Protein AF-A0A2K3K8M1-F1 (afdb_monomer_lite)

pLDDT: mean 77.51, std 11.85, range [38.28, 93.69]

Organism: Trifolium pratense (NCBI:txid57577)

Sequence (59 aa):
MDHDQEQKAWISWDNVCKSKEDGGLGVKNLELFNLALCAKWKWRCLVDSSASWEPLLRF

Radius of gyration: 19.92 Å; chains: 1; bounding box: 40×15×63 Å

Foldseek 3Di:
DDPPPPPPPDDDVVQQCDDVVVVHVVDHDVVVVVVVVLVVVVVCCVVPVPDPCNVV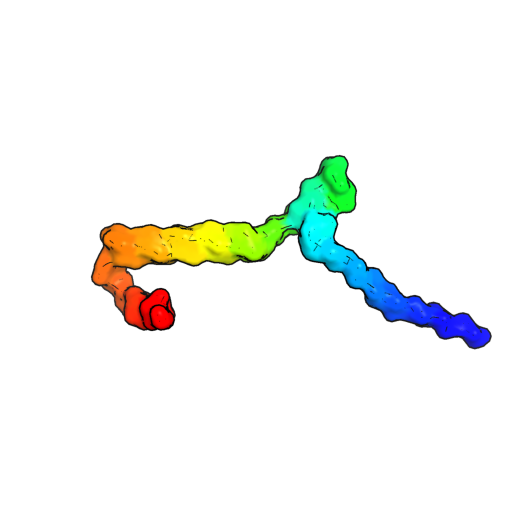NPD

Secondary structure (DSSP, 8-state):
------------HHHHHS-GGGTS-----HHHHHHHHHHHHHHHHHH-TT-TTHHHH--

Structure (mmCIF, N/CA/C/O backbone):
data_AF-A0A2K3K8M1-F1
#
_entry.id   AF-A0A2K3K8M1-F1
#
loop_
_atom_site.group_PDB
_atom_site.id
_atom_site.type_symbol
_atom_site.label_atom_id
_atom_site.label_alt_id
_atom_site.label_comp_id
_atom_site.label_asym_id
_atom_site.label_entity_id
_atom_site.label_seq_id
_atom_site.pdbx_PDB_ins_code
_atom_site.Cartn_x
_atom_site.Cartn_y
_atom_site.Cartn_z
_atom_site.occupancy
_atom_site.B_iso_or_equiv
_atom_site.auth_seq_id
_atom_site.auth_comp_id
_atom_site.auth_asym_id
_atom_site.auth_atom_id
_atom_site.pdbx_PDB_model_num
ATOM 1 N N . MET A 1 1 ? -8.395 4.748 45.212 1.00 38.28 1 MET A N 1
ATOM 2 C CA . MET A 1 1 ? -7.240 4.429 44.356 1.00 38.28 1 MET A CA 1
ATOM 3 C C . MET A 1 1 ? -7.819 3.692 43.169 1.00 38.28 1 MET A C 1
ATOM 5 O O . MET A 1 1 ? -8.001 2.488 43.255 1.00 38.28 1 MET A O 1
ATOM 9 N N . ASP A 1 2 ? -8.232 4.435 42.147 1.00 47.50 2 ASP A N 1
ATOM 10 C CA . ASP A 1 2 ? -8.653 3.854 40.874 1.00 47.50 2 ASP A CA 1
ATOM 11 C C . ASP A 1 2 ? -7.386 3.716 40.041 1.00 47.50 2 ASP A C 1
ATOM 13 O O . ASP A 1 2 ? -6.759 4.705 39.661 1.00 47.50 2 ASP A O 1
ATOM 17 N N . HIS A 1 3 ? -6.924 2.484 39.869 1.00 51.53 3 HIS A N 1
ATOM 18 C CA . HIS A 1 3 ? -5.997 2.194 38.793 1.00 51.53 3 HIS A CA 1
ATOM 19 C C . HIS A 1 3 ? -6.844 2.090 37.530 1.00 51.53 3 HIS A C 1
ATOM 21 O O . HIS A 1 3 ? -7.332 1.009 37.207 1.00 51.53 3 HIS A O 1
ATOM 27 N N . ASP A 1 4 ? -7.025 3.226 36.849 1.00 58.81 4 ASP A N 1
ATOM 28 C CA . ASP A 1 4 ? -7.407 3.276 35.440 1.00 58.81 4 ASP A CA 1
ATOM 29 C C . ASP A 1 4 ? -6.376 2.451 34.669 1.00 58.81 4 ASP A C 1
ATOM 31 O O . ASP A 1 4 ? -5.290 2.907 34.301 1.00 58.81 4 ASP A O 1
ATOM 35 N N . GLN A 1 5 ? -6.675 1.163 34.533 1.00 56.97 5 GLN A N 1
ATOM 36 C CA . GLN A 1 5 ? -5.885 0.228 33.769 1.00 56.97 5 GLN A CA 1
ATOM 37 C C . GLN A 1 5 ? -5.993 0.696 32.321 1.00 56.97 5 GLN A C 1
ATOM 39 O O . GLN A 1 5 ? -6.978 0.411 31.643 1.00 56.97 5 GLN A O 1
ATOM 44 N N . GLU A 1 6 ? -4.989 1.440 31.862 1.00 63.22 6 GLU A N 1
ATOM 45 C CA . GLU A 1 6 ? -4.824 1.865 30.476 1.00 63.22 6 GLU A CA 1
ATOM 46 C C . GLU A 1 6 ? -4.562 0.611 29.618 1.00 63.22 6 GLU A C 1
ATOM 48 O O . GLU A 1 6 ? -3.445 0.303 29.194 1.00 63.22 6 GLU A O 1
ATOM 53 N N . GLN A 1 7 ? -5.595 -0.216 29.439 1.00 58.84 7 GLN A N 1
ATOM 54 C CA . GLN A 1 7 ? -5.561 -1.348 28.536 1.00 58.84 7 GLN A CA 1
ATOM 55 C C . GLN A 1 7 ? -5.486 -0.766 27.135 1.00 58.84 7 GLN A C 1
ATOM 57 O O . GLN A 1 7 ? -6.474 -0.272 26.596 1.00 58.84 7 GLN A O 1
ATOM 62 N N . LYS A 1 8 ? -4.290 -0.823 26.543 1.00 65.06 8 LYS A N 1
ATOM 63 C CA . LYS A 1 8 ? -4.104 -0.594 25.112 1.00 65.06 8 LYS A CA 1
ATOM 64 C C . LYS A 1 8 ? -5.147 -1.411 24.359 1.00 65.06 8 LYS A C 1
ATOM 66 O O . LYS A 1 8 ? -5.065 -2.639 24.315 1.00 65.06 8 LYS A O 1
ATOM 71 N N . ALA A 1 9 ? -6.117 -0.718 23.776 1.00 67.81 9 ALA A N 1
ATOM 72 C CA . ALA A 1 9 ? -7.082 -1.313 22.877 1.00 67.81 9 ALA A CA 1
ATOM 73 C C . ALA A 1 9 ? -6.329 -1.740 21.611 1.00 67.81 9 ALA A C 1
ATOM 75 O O . ALA A 1 9 ? -6.068 -0.938 20.715 1.00 67.81 9 ALA A O 1
ATOM 76 N N . TRP A 1 10 ? -5.913 -3.004 21.569 1.00 73.75 10 TRP A N 1
ATOM 77 C CA . TRP A 1 10 ? -5.379 -3.614 20.362 1.00 73.75 10 TRP A CA 1
ATOM 78 C C . TRP A 1 10 ? -6.517 -3.732 19.361 1.00 73.75 10 TRP A C 1
ATOM 80 O O . TRP A 1 10 ? -7.400 -4.575 19.497 1.00 73.75 10 TRP A O 1
ATOM 90 N N . ILE A 1 11 ? -6.508 -2.858 18.363 1.00 78.12 11 ILE A N 1
ATOM 91 C CA . ILE A 1 11 ? -7.451 -2.925 17.259 1.00 78.12 11 ILE A CA 1
ATOM 92 C C . ILE A 1 11 ? -6.761 -3.618 16.082 1.00 78.12 11 ILE A C 1
ATOM 94 O O . ILE A 1 11 ? -5.598 -3.346 15.778 1.00 78.12 11 ILE A O 1
ATOM 98 N N . SER A 1 12 ? -7.462 -4.549 15.433 1.00 80.94 12 SER A N 1
ATOM 99 C CA . SER A 1 12 ? -6.941 -5.193 14.225 1.00 80.94 12 SER A CA 1
ATOM 100 C C . SER A 1 12 ? -6.727 -4.148 13.130 1.00 80.94 12 SER A C 1
ATOM 102 O O . SER A 1 12 ? -7.625 -3.347 12.862 1.00 80.94 12 SER A O 1
ATOM 104 N N . TRP A 1 13 ? -5.573 -4.191 12.460 1.00 80.75 13 TRP A N 1
ATOM 105 C CA . TRP A 1 13 ? -5.281 -3.343 11.299 1.00 80.75 13 TRP A CA 1
ATOM 106 C C . TRP A 1 13 ? -6.314 -3.498 10.182 1.00 80.75 13 TRP A C 1
ATOM 108 O O . TRP A 1 13 ? -6.586 -2.526 9.482 1.00 80.75 13 TRP A O 1
ATOM 118 N N . ASP A 1 14 ? -6.952 -4.665 10.073 1.00 80.44 14 ASP A N 1
ATOM 119 C CA . ASP A 1 14 ? -8.061 -4.892 9.145 1.00 80.44 14 ASP A CA 1
ATOM 120 C C . ASP A 1 14 ? -9.236 -3.940 9.428 1.00 80.44 14 ASP A C 1
ATOM 122 O O . ASP A 1 14 ? -9.752 -3.288 8.525 1.00 80.44 14 ASP A O 1
ATOM 126 N N . ASN A 1 15 ? -9.577 -3.739 10.706 1.00 81.62 15 ASN A N 1
ATOM 127 C CA . ASN A 1 15 ? -10.631 -2.805 11.110 1.00 81.62 15 ASN A CA 1
ATOM 128 C C . ASN A 1 15 ? -10.227 -1.337 10.913 1.00 81.62 15 ASN A C 1
ATOM 130 O O . ASN A 1 15 ? -11.072 -0.507 10.596 1.00 81.62 15 ASN A O 1
ATOM 134 N N . VAL A 1 16 ? -8.942 -1.004 11.057 1.00 83.25 16 VAL A N 1
ATOM 135 C CA . VAL A 1 16 ? -8.438 0.357 10.789 1.00 83.25 16 VAL A CA 1
ATOM 136 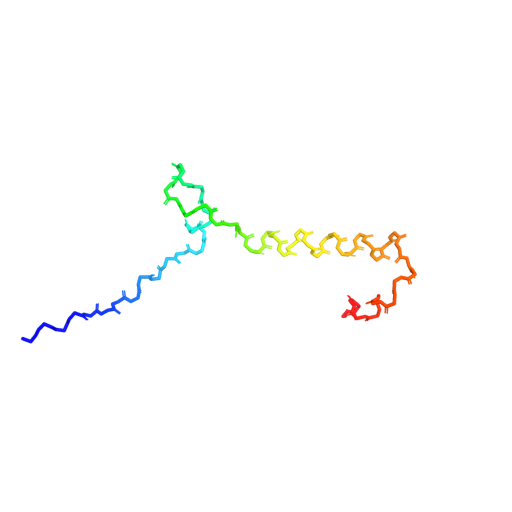C C . VAL A 1 16 ? -8.518 0.685 9.297 1.00 83.25 16 VAL A C 1
ATOM 138 O O . VAL A 1 16 ? -8.824 1.822 8.929 1.00 83.25 16 VAL A O 1
ATOM 141 N N . CYS A 1 17 ? -8.259 -0.311 8.444 1.00 84.94 17 CYS A N 1
ATOM 142 C CA . CYS A 1 17 ? -8.218 -0.133 6.997 1.00 84.94 17 CYS A CA 1
ATOM 143 C C . CYS A 1 17 ? -9.596 -0.108 6.326 1.00 84.94 17 CYS A C 1
ATOM 145 O O . CYS A 1 17 ? -9.700 0.312 5.173 1.00 84.94 17 CYS A O 1
ATOM 147 N N . LYS A 1 18 ? -10.653 -0.536 7.026 1.00 84.62 18 LYS A N 1
ATOM 148 C CA . LYS A 1 18 ? -12.033 -0.425 6.536 1.00 84.62 18 LYS A CA 1
A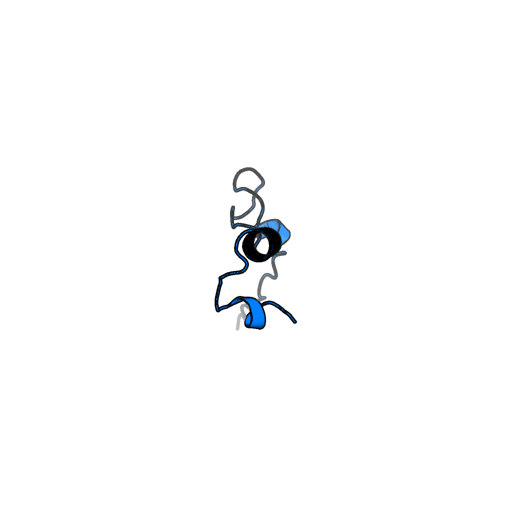TOM 149 C C . LYS A 1 18 ? -12.416 1.032 6.299 1.00 84.62 18 LYS A C 1
ATOM 151 O O . LYS A 1 18 ? -11.950 1.937 6.995 1.00 84.62 18 LYS A O 1
ATOM 156 N N . SER A 1 19 ? -13.286 1.256 5.322 1.00 82.75 19 SER A N 1
ATOM 157 C CA . SER A 1 19 ? -13.849 2.573 5.027 1.00 82.75 19 SER A CA 1
ATOM 158 C C . SER A 1 19 ? -14.631 3.124 6.222 1.00 82.75 19 SER A C 1
ATOM 160 O O . SER A 1 19 ? -15.153 2.367 7.040 1.00 82.75 19 SER A O 1
ATOM 162 N N . LYS A 1 20 ? -14.756 4.455 6.307 1.00 82.06 20 LYS A N 1
ATOM 163 C CA . LYS A 1 20 ? -15.548 5.105 7.367 1.00 82.06 20 LYS A CA 1
ATOM 164 C C . LYS A 1 20 ? -17.026 4.701 7.345 1.00 82.06 20 LYS A C 1
ATOM 166 O O . LYS A 1 20 ? -17.644 4.654 8.400 1.00 82.06 20 LYS A O 1
ATOM 171 N N . GLU A 1 21 ? -17.570 4.393 6.168 1.00 82.62 21 GLU A N 1
ATOM 172 C CA . GLU A 1 21 ? -18.936 3.872 5.997 1.00 82.62 21 GLU A CA 1
ATOM 173 C C . GLU A 1 21 ? -19.133 2.474 6.612 1.00 82.62 21 GLU A C 1
ATOM 175 O O . GLU A 1 21 ? -20.205 2.185 7.131 1.00 82.62 21 GLU A O 1
ATOM 180 N N . ASP A 1 22 ? -18.075 1.660 6.652 1.00 83.25 22 ASP A N 1
ATOM 181 C CA . ASP A 1 22 ? -18.037 0.317 7.250 1.00 83.25 22 ASP A CA 1
ATOM 182 C C . ASP A 1 22 ? -17.578 0.329 8.725 1.00 83.25 22 ASP A C 1
ATOM 184 O O . ASP A 1 22 ? -17.301 -0.714 9.319 1.00 83.25 22 ASP A O 1
ATOM 188 N N . GLY A 1 23 ? -17.457 1.515 9.334 1.00 80.19 23 GLY A N 1
ATOM 189 C CA . GLY A 1 23 ? -17.026 1.671 10.727 1.00 80.19 23 GLY A CA 1
ATOM 190 C C . GLY A 1 23 ? -15.512 1.570 10.955 1.00 80.19 23 GLY A C 1
ATOM 191 O O . GLY A 1 23 ? -15.080 1.441 12.101 1.00 80.19 23 GLY A O 1
ATOM 192 N N . GLY A 1 24 ? -14.698 1.638 9.896 1.00 85.00 24 GLY A N 1
ATOM 193 C CA . GLY A 1 24 ? -13.238 1.735 9.993 1.00 85.00 24 GLY A CA 1
ATOM 194 C C . GLY A 1 24 ? -12.707 3.172 9.974 1.00 85.00 24 GLY A C 1
ATOM 195 O O . GLY A 1 24 ? -13.458 4.142 9.866 1.00 85.00 24 GLY A O 1
ATOM 196 N N . LEU A 1 25 ? -11.383 3.340 10.068 1.00 84.19 25 LEU A N 1
ATOM 197 C CA . LEU A 1 25 ? -10.754 4.671 10.026 1.00 84.19 25 LEU A CA 1
ATOM 198 C C . LEU A 1 25 ? -10.539 5.199 8.594 1.00 84.19 25 LEU A C 1
ATOM 200 O O . LEU A 1 25 ? -10.239 6.383 8.421 1.00 84.19 25 LEU A O 1
ATOM 204 N N . GLY A 1 26 ? -10.689 4.355 7.570 1.00 83.06 26 GLY A N 1
ATOM 205 C CA . GLY A 1 26 ? -10.420 4.693 6.171 1.00 83.06 26 GLY A CA 1
ATOM 206 C C . GLY A 1 26 ? -8.930 4.841 5.853 1.00 83.06 26 GLY A C 1
ATOM 207 O O . GLY A 1 26 ? -8.565 5.513 4.887 1.00 83.06 26 GLY A O 1
ATOM 208 N N . VAL A 1 27 ? -8.054 4.267 6.681 1.00 84.81 27 VAL A N 1
ATOM 209 C CA . VAL A 1 27 ? -6.604 4.278 6.449 1.00 84.81 27 VAL A CA 1
ATOM 210 C C . VAL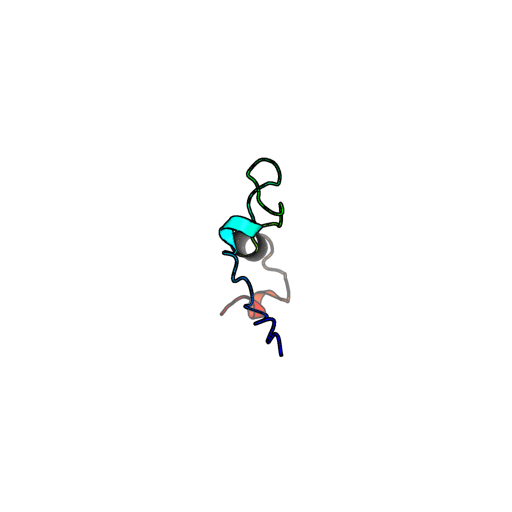 A 1 27 ? -6.277 3.290 5.333 1.00 84.81 27 VAL A C 1
ATOM 212 O O . VAL A 1 27 ? -6.860 2.216 5.243 1.00 84.81 27 VAL A O 1
ATOM 215 N N . LYS A 1 28 ? -5.334 3.631 4.451 1.00 82.38 28 LYS A N 1
ATOM 216 C CA . LYS A 1 28 ? -4.928 2.699 3.394 1.00 82.38 28 LYS A CA 1
ATOM 217 C C . LYS A 1 28 ? -4.234 1.484 3.998 1.00 82.38 28 LYS A C 1
ATOM 219 O O . LYS A 1 28 ? -3.327 1.631 4.814 1.00 82.38 28 LYS A O 1
ATOM 224 N N . ASN A 1 29 ? -4.602 0.302 3.515 1.00 85.81 29 ASN A N 1
ATOM 225 C CA . ASN A 1 29 ? -3.899 -0.925 3.849 1.00 85.81 29 ASN A CA 1
ATOM 226 C C . ASN A 1 29 ? -2.455 -0.852 3.319 1.00 85.81 29 ASN A C 1
ATOM 228 O O . ASN A 1 29 ? -2.220 -0.876 2.107 1.00 85.81 29 ASN A O 1
ATOM 232 N N . LEU A 1 30 ? -1.495 -0.729 4.242 1.00 86.94 30 LEU A N 1
ATOM 233 C CA . LEU A 1 30 ? -0.072 -0.619 3.923 1.00 86.94 30 LEU A CA 1
ATOM 234 C C . LEU A 1 30 ? 0.487 -1.879 3.265 1.00 86.94 30 LEU A C 1
ATOM 236 O O . LEU A 1 30 ? 1.389 -1.766 2.443 1.00 86.94 30 LEU A O 1
ATOM 240 N N . GLU A 1 31 ? -0.038 -3.058 3.589 1.00 87.50 31 GLU A N 1
ATOM 241 C CA . GLU A 1 31 ? 0.385 -4.314 2.970 1.00 87.50 31 GLU A CA 1
ATOM 242 C C . GLU A 1 31 ? 0.047 -4.308 1.478 1.00 87.50 31 GLU A C 1
ATOM 244 O O . GLU A 1 31 ? 0.930 -4.471 0.634 1.00 87.50 31 GLU A O 1
ATOM 249 N N . LEU A 1 32 ? -1.210 -4.001 1.144 1.00 86.81 32 LEU A N 1
ATOM 250 C CA . LEU A 1 32 ? -1.655 -3.868 -0.245 1.00 86.81 32 LEU A CA 1
ATOM 251 C C . LEU A 1 32 ? -0.907 -2.746 -0.972 1.00 86.81 32 LEU A C 1
ATOM 253 O O . LEU A 1 32 ? -0.527 -2.897 -2.135 1.00 86.81 32 LEU A O 1
ATOM 257 N N . PHE A 1 33 ? -0.659 -1.628 -0.289 1.00 88.94 33 PHE A N 1
ATOM 258 C CA . PHE A 1 33 ? 0.093 -0.516 -0.858 1.00 88.94 33 PHE A CA 1
ATOM 259 C C . PHE A 1 33 ? 1.549 -0.894 -1.159 1.00 88.94 33 PHE A C 1
ATOM 261 O O . PHE A 1 33 ? 2.045 -0.592 -2.245 1.00 88.94 33 PHE A O 1
ATOM 268 N N . ASN A 1 34 ? 2.219 -1.600 -0.247 1.00 91.06 34 ASN A N 1
ATOM 269 C CA . ASN A 1 34 ? 3.581 -2.087 -0.444 1.00 91.06 34 ASN A CA 1
ATOM 270 C C . ASN A 1 34 ? 3.649 -3.117 -1.570 1.00 91.06 34 ASN A C 1
ATOM 272 O O . ASN A 1 34 ? 4.543 -3.032 -2.406 1.00 91.06 34 ASN A O 1
ATOM 276 N N . LEU A 1 35 ? 2.685 -4.036 -1.655 1.00 92.75 35 LEU A N 1
ATOM 277 C CA . LEU A 1 35 ? 2.597 -4.993 -2.760 1.00 92.75 35 LEU A CA 1
ATOM 278 C C . LEU A 1 35 ? 2.461 -4.282 -4.111 1.00 92.75 35 LEU A C 1
ATOM 280 O O . LEU A 1 35 ? 3.213 -4.577 -5.044 1.00 92.75 35 LEU A O 1
ATOM 284 N N . ALA A 1 36 ? 1.560 -3.303 -4.208 1.00 93.69 36 ALA A N 1
ATOM 285 C CA . ALA A 1 36 ? 1.389 -2.499 -5.415 1.00 93.69 36 ALA A CA 1
ATOM 286 C C . ALA A 1 36 ? 2.659 -1.705 -5.763 1.00 93.69 36 ALA A C 1
ATOM 288 O O . ALA A 1 36 ? 3.051 -1.625 -6.931 1.00 93.69 36 ALA A O 1
ATOM 289 N N . LEU A 1 37 ? 3.335 -1.149 -4.754 1.00 90.44 37 LEU A N 1
ATOM 290 C CA . LEU A 1 37 ? 4.593 -0.435 -4.923 1.00 90.44 37 LEU A CA 1
ATOM 291 C C . LEU A 1 37 ? 5.681 -1.381 -5.448 1.00 90.44 37 LEU A C 1
ATOM 293 O O . LEU A 1 37 ? 6.281 -1.097 -6.482 1.00 90.44 37 LEU A O 1
ATOM 297 N N . CYS A 1 38 ? 5.888 -2.535 -4.814 1.00 89.75 38 CYS A N 1
ATOM 298 C CA . CYS A 1 38 ? 6.832 -3.559 -5.261 1.00 89.75 38 CYS A CA 1
ATOM 299 C C . CYS A 1 38 ? 6.552 -4.016 -6.697 1.00 89.75 38 CYS A C 1
ATOM 301 O O . CYS A 1 38 ? 7.486 -4.122 -7.489 1.00 89.75 38 CYS A O 1
ATOM 303 N N . ALA A 1 39 ? 5.287 -4.241 -7.064 1.00 91.19 39 ALA A N 1
ATOM 304 C CA . ALA A 1 39 ? 4.907 -4.587 -8.433 1.00 91.19 39 ALA A CA 1
ATOM 305 C C . ALA A 1 39 ? 5.281 -3.476 -9.429 1.00 91.19 39 ALA A C 1
ATOM 307 O O . ALA A 1 39 ? 5.853 -3.756 -10.483 1.00 91.19 39 ALA A O 1
ATOM 308 N N . LYS A 1 40 ? 5.038 -2.207 -9.073 1.00 90.19 40 LYS A N 1
ATOM 309 C CA . LYS A 1 40 ? 5.423 -1.044 -9.885 1.00 90.19 40 LYS A CA 1
ATOM 310 C C . LYS A 1 40 ? 6.938 -0.942 -10.074 1.00 90.19 40 LYS A C 1
ATOM 312 O O . LYS A 1 40 ? 7.388 -0.670 -11.186 1.00 90.19 40 LYS A O 1
ATOM 317 N N . TRP A 1 41 ? 7.721 -1.153 -9.017 1.00 86.12 41 TRP A N 1
ATOM 318 C CA . TRP A 1 41 ? 9.184 -1.130 -9.105 1.00 86.12 41 TRP A CA 1
ATOM 319 C C . TRP A 1 41 ? 9.718 -2.304 -9.922 1.00 86.12 41 TRP A C 1
ATOM 321 O O . TRP A 1 41 ? 10.526 -2.079 -10.815 1.00 86.12 41 TRP A O 1
ATOM 331 N N . LYS A 1 42 ? 9.199 -3.523 -9.719 1.00 86.00 42 LYS A N 1
ATOM 332 C CA . LYS A 1 42 ? 9.544 -4.688 -10.551 1.00 86.00 42 LYS A CA 1
ATOM 333 C C . LYS A 1 42 ? 9.248 -4.440 -12.028 1.00 86.00 42 LYS A C 1
ATOM 335 O O . LYS A 1 42 ? 10.099 -4.704 -12.870 1.00 86.00 42 LYS A O 1
ATOM 340 N N . TRP A 1 43 ? 8.077 -3.886 -12.345 1.00 87.88 43 TRP A N 1
ATOM 341 C CA . TRP A 1 43 ? 7.738 -3.496 -13.714 1.00 87.88 43 TRP A CA 1
ATOM 342 C C . TRP A 1 43 ? 8.729 -2.471 -14.274 1.00 87.88 43 TRP A C 1
ATOM 344 O O . TRP A 1 43 ? 9.183 -2.601 -15.407 1.00 87.88 43 TRP A O 1
ATOM 354 N N . ARG A 1 44 ? 9.121 -1.475 -13.469 1.00 84.81 44 ARG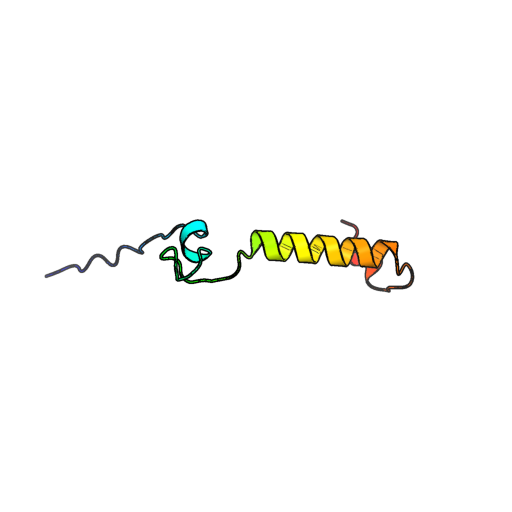 A N 1
ATOM 355 C CA . ARG A 1 44 ? 10.129 -0.491 -13.870 1.00 84.81 44 ARG A CA 1
ATOM 356 C C . ARG A 1 44 ? 11.489 -1.137 -14.145 1.00 84.81 44 ARG A C 1
ATOM 358 O O . ARG A 1 44 ? 12.090 -0.752 -15.136 1.00 84.81 44 ARG A O 1
ATOM 365 N N . CYS A 1 45 ? 11.935 -2.119 -13.357 1.00 80.44 45 CYS A N 1
ATOM 366 C CA . CYS A 1 45 ? 13.172 -2.860 -13.646 1.00 80.44 45 CYS A CA 1
ATOM 367 C C . CYS A 1 45 ? 13.125 -3.557 -15.014 1.00 80.44 45 CYS A C 1
ATOM 369 O O . CYS A 1 45 ? 14.126 -3.608 -15.720 1.00 80.44 45 CYS A O 1
ATOM 371 N N . LEU A 1 46 ? 11.965 -4.120 -15.372 1.00 81.19 46 LEU A N 1
ATOM 372 C CA . LEU A 1 46 ? 11.785 -4.857 -16.627 1.00 81.19 46 LEU A CA 1
ATOM 373 C C . LEU A 1 46 ? 11.747 -3.935 -17.851 1.00 81.19 46 LEU A C 1
ATOM 375 O O . LEU A 1 46 ? 12.232 -4.314 -18.910 1.00 81.19 46 LEU A O 1
ATOM 379 N N . VAL A 1 47 ? 11.152 -2.747 -17.715 1.00 84.19 47 VAL A N 1
ATOM 380 C CA . VAL A 1 47 ? 10.994 -1.788 -18.822 1.00 84.19 47 VAL A CA 1
ATOM 381 C C . VAL A 1 47 ? 12.205 -0.869 -18.971 1.00 84.19 47 VAL A C 1
ATOM 383 O O . VAL A 1 47 ? 12.533 -0.461 -20.081 1.00 84.19 47 VAL A O 1
ATOM 386 N N . ASP A 1 48 ? 12.864 -0.530 -17.867 1.00 73.56 48 ASP A N 1
ATOM 387 C CA . ASP A 1 48 ? 13.954 0.436 -17.820 1.00 73.56 48 ASP A CA 1
ATOM 388 C C . ASP A 1 48 ? 15.205 -0.225 -17.232 1.00 73.56 48 ASP A C 1
ATOM 390 O O . ASP A 1 48 ? 15.517 -0.104 -16.047 1.00 73.56 48 ASP A O 1
ATOM 394 N N . SER A 1 49 ? 15.926 -0.963 -18.079 1.00 64.69 49 SER A N 1
ATOM 395 C CA . SER A 1 49 ? 17.172 -1.649 -17.707 1.00 64.69 49 SER A CA 1
ATOM 396 C C . SER A 1 49 ? 18.365 -0.699 -17.524 1.00 64.69 49 SER A C 1
ATOM 398 O O . SER A 1 49 ? 19.484 -1.158 -17.320 1.00 64.69 49 SER A O 1
ATOM 400 N N . SER A 1 50 ? 18.153 0.620 -17.624 1.00 68.31 50 SER A N 1
ATOM 401 C CA . SER A 1 50 ? 19.202 1.644 -17.511 1.00 68.31 50 SER A CA 1
ATOM 402 C C . SER A 1 50 ? 19.289 2.278 -16.118 1.00 68.31 50 SER A C 1
ATOM 404 O O . SER A 1 50 ? 20.176 3.086 -15.834 1.00 68.31 50 SER A O 1
ATOM 406 N N . ALA A 1 51 ? 18.366 1.915 -15.229 1.00 68.12 51 ALA A N 1
ATOM 407 C CA . ALA A 1 51 ? 18.315 2.434 -13.880 1.00 68.12 51 ALA A CA 1
ATOM 408 C C . ALA A 1 51 ? 19.506 1.958 -13.027 1.00 68.12 51 ALA A C 1
ATOM 410 O O . ALA A 1 51 ? 19.622 0.787 -12.685 1.00 68.12 51 ALA A O 1
ATOM 411 N N . SER A 1 52 ? 20.343 2.900 -12.586 1.00 68.81 52 SER A N 1
ATOM 412 C CA . SER A 1 52 ? 21.510 2.655 -11.713 1.00 68.81 52 SER A CA 1
ATOM 413 C C . SER A 1 52 ? 21.170 1.982 -10.365 1.00 68.81 52 SER A C 1
ATOM 415 O O . SER A 1 52 ? 22.027 1.376 -9.729 1.00 68.81 52 SER A O 1
ATOM 417 N N . TRP A 1 53 ? 19.906 2.039 -9.929 1.00 73.44 53 TRP A N 1
ATOM 418 C CA . TRP A 1 53 ? 19.423 1.395 -8.701 1.00 73.44 53 TRP A CA 1
ATOM 419 C C . TRP A 1 53 ? 19.023 -0.081 -8.883 1.00 73.44 53 TRP A C 1
ATOM 421 O O . TRP A 1 53 ? 18.680 -0.738 -7.903 1.00 73.44 53 TRP A O 1
ATOM 431 N N . GLU A 1 54 ? 19.060 -0.621 -10.103 1.00 72.06 54 GLU A N 1
ATOM 432 C CA . GLU A 1 54 ? 18.687 -2.008 -10.416 1.00 72.06 54 GLU A CA 1
ATOM 433 C C . GLU A 1 54 ? 19.423 -3.076 -9.574 1.00 72.06 54 GLU A C 1
ATOM 435 O O . GLU A 1 54 ? 18.745 -3.984 -9.077 1.00 72.06 54 GLU A O 1
ATOM 440 N N . PRO A 1 55 ? 20.730 -2.937 -9.263 1.00 75.06 55 PRO A N 1
ATOM 441 C CA . PRO A 1 55 ? 21.431 -3.887 -8.402 1.00 75.06 55 PRO A CA 1
ATOM 442 C C . PRO A 1 55 ? 20.909 -3.908 -6.961 1.00 75.06 55 PRO A C 1
ATOM 444 O O . PRO A 1 55 ? 20.985 -4.935 -6.299 1.00 75.06 55 PRO A O 1
ATOM 447 N N . LEU A 1 56 ? 20.366 -2.792 -6.463 1.00 75.38 56 LEU A N 1
ATOM 448 C CA . LEU A 1 56 ? 19.878 -2.677 -5.082 1.00 75.38 56 LEU A CA 1
ATOM 449 C C . LEU A 1 56 ? 18.534 -3.377 -4.859 1.00 75.38 56 LEU A C 1
ATOM 451 O O . LEU A 1 56 ? 18.178 -3.662 -3.720 1.00 75.38 56 LEU A O 1
ATOM 455 N N . LEU A 1 57 ? 17.770 -3.623 -5.924 1.00 73.25 57 LEU A N 1
ATOM 456 C CA . LEU A 1 57 ? 16.471 -4.295 -5.844 1.00 73.25 57 LEU A CA 1
ATOM 457 C C . LEU A 1 57 ? 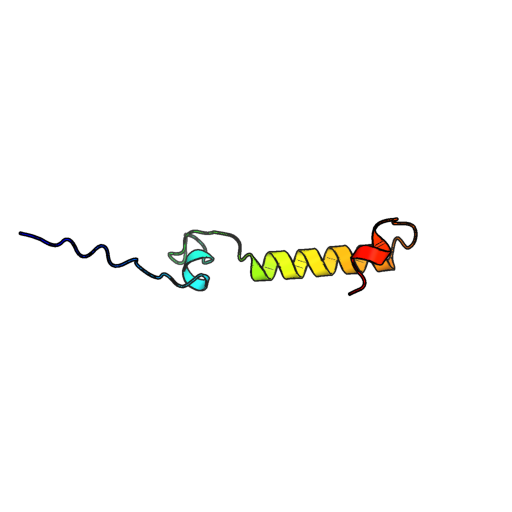16.540 -5.783 -6.210 1.00 73.25 57 LEU A C 1
ATOM 459 O O . LEU A 1 57 ? 15.527 -6.480 -6.105 1.00 73.25 57 LEU A O 1
ATOM 463 N N . ARG A 1 58 ? 17.717 -6.280 -6.609 1.00 66.38 58 ARG A N 1
ATOM 464 C CA . ARG A 1 58 ? 18.016 -7.712 -6.695 1.00 66.38 58 ARG A CA 1
ATOM 465 C C . ARG A 1 58 ? 18.489 -8.198 -5.322 1.00 66.38 58 ARG A C 1
ATOM 467 O O . ARG A 1 58 ? 19.663 -8.066 -4.996 1.00 66.38 58 ARG A O 1
ATOM 474 N N . PHE A 1 59 ? 17.560 -8.722 -4.527 1.00 61.41 59 PHE A N 1
ATOM 475 C CA . PHE A 1 59 ? 17.869 -9.528 -3.342 1.00 61.41 59 PHE A CA 1
ATOM 476 C C . PHE A 1 59 ? 17.971 -11.005 -3.720 1.00 61.41 59 PHE A C 1
ATOM 478 O O . PHE A 1 59 ? 17.194 -11.427 -4.611 1.00 61.41 59 PHE A O 1
#